Protein AF-A0A0F5ZMM5-F1 (afdb_monomer)

Radius of gyration: 15.18 Å; Cα contacts (8 Å, |Δi|>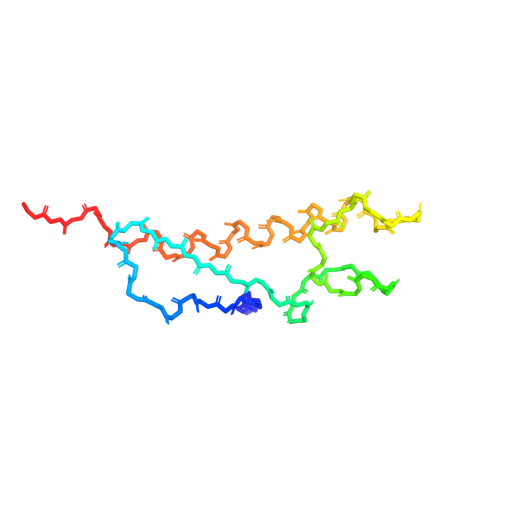4): 85; chains: 1; bounding box: 41×29×34 Å

Secondary structure (DSSP, 8-state):
-PPPPSEEE--S-PPTT---EEE-SSSS--BPTTS-B-----SS-SS---HHHHHHHHHHHHHHHGGG-SSSS---

pLDDT: mean 81.48, std 20.08, range [28.52, 96.88]

Organism: Stenotrophomonas maltophilia (NCBI:txid40324)

Structure (mmCIF, N/CA/C/O backbone):
data_AF-A0A0F5ZMM5-F1
#
_entry.id   AF-A0A0F5ZMM5-F1
#
loop_
_atom_site.group_PDB
_atom_site.id
_atom_site.type_symbol
_atom_site.label_atom_id
_atom_site.label_alt_id
_atom_site.label_comp_id
_atom_site.label_asym_id
_atom_site.label_entity_id
_atom_site.label_seq_id
_atom_site.pdbx_PDB_ins_code
_atom_site.Cartn_x
_atom_site.Cartn_y
_atom_site.Cartn_z
_atom_site.occupancy
_atom_site.B_iso_or_equiv
_atom_site.auth_seq_id
_atom_site.auth_comp_id
_atom_site.auth_asym_id
_atom_site.auth_atom_id
_atom_site.pdbx_PDB_model_num
ATOM 1 N N . MET A 1 1 ? -14.104 3.886 -11.485 1.00 37.06 1 MET A N 1
ATOM 2 C CA . MET A 1 1 ? -14.389 3.224 -10.195 1.00 37.06 1 MET A CA 1
ATOM 3 C C . MET A 1 1 ? -13.056 3.126 -9.472 1.00 37.06 1 MET A C 1
ATOM 5 O O . MET A 1 1 ? -12.174 2.471 -10.011 1.00 37.06 1 MET A O 1
ATOM 9 N N . ALA A 1 2 ? -12.843 3.848 -8.370 1.00 48.03 2 ALA A N 1
ATOM 10 C CA . ALA A 1 2 ? -11.610 3.684 -7.600 1.00 48.03 2 ALA A CA 1
ATOM 11 C C . ALA A 1 2 ? -11.636 2.279 -6.989 1.00 48.03 2 ALA A C 1
ATOM 13 O O . ALA A 1 2 ? -12.577 1.944 -6.271 1.00 48.03 2 ALA A O 1
ATOM 14 N N . ALA A 1 3 ? -10.676 1.428 -7.352 1.00 55.22 3 ALA A N 1
ATOM 15 C CA . ALA A 1 3 ? -10.544 0.130 -6.711 1.00 55.22 3 ALA A CA 1
ATOM 16 C C . ALA A 1 3 ? -10.263 0.372 -5.224 1.00 55.22 3 ALA A C 1
ATOM 18 O O . ALA A 1 3 ? -9.390 1.173 -4.889 1.00 55.22 3 ALA A O 1
ATOM 19 N N . ALA A 1 4 ? -11.022 -0.285 -4.346 1.00 69.31 4 ALA A N 1
ATOM 20 C CA . ALA A 1 4 ? -10.729 -0.262 -2.921 1.00 69.31 4 ALA A CA 1
ATOM 21 C C . ALA A 1 4 ? -9.276 -0.707 -2.711 1.00 69.31 4 ALA A C 1
ATOM 23 O O . ALA A 1 4 ? -8.837 -1.689 -3.319 1.00 69.31 4 ALA A O 1
ATOM 24 N N . LEU A 1 5 ? -8.527 0.021 -1.879 1.00 83.88 5 LEU A N 1
ATOM 25 C CA . LEU A 1 5 ? -7.151 -0.358 -1.586 1.00 83.88 5 LEU A CA 1
ATOM 26 C C . LEU A 1 5 ? -7.101 -1.789 -1.033 1.00 83.88 5 LEU A C 1
ATOM 28 O O . LEU A 1 5 ? -7.998 -2.197 -0.288 1.00 83.88 5 LEU A O 1
ATOM 32 N N . PRO A 1 6 ? -6.046 -2.563 -1.340 1.00 89.75 6 PRO A N 1
ATOM 33 C CA . PRO A 1 6 ? -5.929 -3.948 -0.912 1.00 89.75 6 PRO A CA 1
ATOM 34 C C . PRO A 1 6 ? -5.516 -4.056 0.566 1.00 89.75 6 PRO A C 1
ATOM 36 O O . PRO A 1 6 ? -4.615 -4.812 0.904 1.00 89.75 6 PRO A O 1
ATOM 39 N N . VAL A 1 7 ? -6.176 -3.337 1.471 1.00 91.69 7 VAL A N 1
ATOM 40 C CA . VAL A 1 7 ? -5.875 -3.315 2.910 1.00 91.69 7 VAL A CA 1
ATOM 41 C C . VAL A 1 7 ? -6.752 -4.291 3.696 1.00 91.69 7 VAL A C 1
ATOM 43 O O . VAL A 1 7 ? -7.862 -4.626 3.282 1.00 91.69 7 VAL A O 1
ATOM 46 N N . LEU A 1 8 ? -6.230 -4.765 4.823 1.00 91.19 8 LEU A N 1
ATOM 47 C CA . LEU A 1 8 ? -6.953 -5.449 5.891 1.00 91.19 8 LEU A CA 1
ATOM 48 C C . LEU A 1 8 ? -6.957 -4.521 7.105 1.00 91.19 8 LEU A C 1
ATOM 50 O O . LEU A 1 8 ? -5.887 -4.095 7.539 1.00 91.19 8 LEU A O 1
ATOM 54 N N . GLN A 1 9 ? -8.136 -4.206 7.636 1.00 90.44 9 GLN A N 1
ATOM 55 C CA . GLN A 1 9 ? -8.254 -3.420 8.864 1.00 90.44 9 GLN A CA 1
ATOM 56 C C . GLN A 1 9 ? -7.932 -4.297 10.076 1.00 90.44 9 GLN A C 1
ATOM 58 O O . GLN A 1 9 ? -8.260 -5.485 10.088 1.00 90.44 9 GLN A O 1
ATOM 63 N N . ALA A 1 10 ? -7.262 -3.727 11.077 1.00 90.25 10 ALA A N 1
ATOM 64 C CA . ALA A 1 10 ? -6.974 -4.441 12.314 1.00 90.25 10 ALA A CA 1
ATOM 65 C C . ALA A 1 10 ? -8.269 -4.672 13.107 1.00 90.25 10 ALA A C 1
ATOM 67 O O . ALA A 1 10 ? -8.908 -3.722 13.549 1.00 90.25 10 ALA A O 1
ATOM 68 N N . ASP A 1 11 ? -8.626 -5.938 13.315 1.00 91.38 11 ASP A N 1
ATOM 69 C CA . ASP A 1 11 ? -9.809 -6.348 14.076 1.00 91.38 11 ASP A CA 1
ATOM 70 C C . ASP A 1 11 ? -9.421 -6.706 15.517 1.00 91.38 11 ASP A C 1
ATOM 72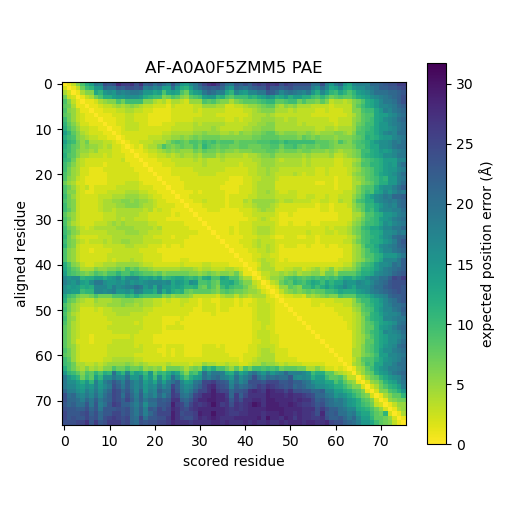 O O . ASP A 1 11 ? -9.330 -7.868 15.915 1.00 91.38 11 ASP A O 1
ATOM 76 N N . TRP A 1 12 ? -9.067 -5.679 16.287 1.00 90.62 12 TRP A N 1
ATOM 77 C CA . TRP A 1 12 ? -8.724 -5.794 17.704 1.00 90.62 12 TRP A CA 1
ATOM 78 C C . TRP A 1 12 ? -9.378 -4.652 18.495 1.00 90.62 12 TRP A C 1
ATOM 80 O O . TRP A 1 12 ? -9.754 -3.637 17.902 1.00 90.62 12 TRP A O 1
ATOM 90 N N . PRO A 1 13 ? -9.518 -4.751 19.828 1.00 91.69 13 PRO A N 1
ATOM 91 C CA . PRO A 1 13 ? -10.024 -3.639 20.625 1.00 91.69 13 PRO A CA 1
ATOM 92 C C . PRO A 1 13 ? -8.969 -2.521 20.711 1.00 91.69 13 PRO A C 1
ATOM 94 O O . PRO A 1 13 ? -8.172 -2.462 21.651 1.00 91.69 13 PRO A O 1
ATOM 97 N N . SER A 1 14 ? -8.936 -1.641 19.706 1.00 89.19 14 SER A N 1
ATOM 98 C CA . SER A 1 14 ? -8.047 -0.481 19.674 1.00 89.19 14 SER A CA 1
ATOM 99 C C . SER A 1 14 ? -8.575 0.650 20.560 1.00 89.19 14 SER A C 1
ATOM 101 O O . SER A 1 14 ? -9.766 0.756 20.858 1.00 89.19 14 SER A O 1
ATOM 103 N N . ARG A 1 15 ? -7.667 1.522 21.011 1.00 92.75 15 ARG A N 1
ATOM 104 C CA . ARG A 1 15 ? -8.067 2.773 21.663 1.00 92.75 15 ARG A CA 1
ATOM 105 C C . ARG A 1 15 ? -8.626 3.744 20.611 1.00 92.75 15 ARG A C 1
ATOM 107 O O . ARG A 1 15 ? -8.128 3.734 19.484 1.00 92.75 15 ARG A O 1
ATOM 114 N N . PRO A 1 16 ? -9.570 4.632 20.975 1.00 90.38 16 PRO A N 1
ATOM 115 C CA . PRO A 1 16 ? -10.023 5.698 20.085 1.00 90.38 16 PRO A CA 1
ATOM 116 C C . PRO A 1 16 ? -8.845 6.491 19.498 1.00 90.38 16 PRO A C 1
ATOM 118 O O . PRO A 1 16 ? -7.900 6.821 20.215 1.00 90.38 16 PRO A O 1
ATOM 121 N N . GLY A 1 17 ? -8.892 6.766 18.193 1.00 87.69 17 GLY A N 1
ATOM 122 C CA . GLY A 1 17 ? -7.829 7.459 17.454 1.00 87.69 17 GLY A CA 1
ATOM 123 C C . GLY A 1 17 ? -6.650 6.580 17.015 1.00 87.69 17 GLY A C 1
ATOM 124 O O . GLY A 1 17 ? -5.762 7.070 16.321 1.00 87.69 17 GLY A O 1
ATOM 125 N N . VAL A 1 18 ? -6.620 5.291 17.374 1.00 90.94 18 VAL A N 1
ATOM 126 C CA . VAL A 1 18 ? -5.637 4.334 16.844 1.00 90.94 18 VAL A CA 1
ATOM 127 C C . VAL A 1 18 ? -6.233 3.601 15.647 1.00 90.94 18 VAL A C 1
ATOM 129 O O . VAL A 1 18 ? -7.098 2.738 15.806 1.00 90.94 18 VAL A O 1
ATOM 132 N N . HIS A 1 19 ? -5.706 3.906 14.463 1.00 88.81 19 HIS A N 1
ATOM 133 C CA . HIS A 1 19 ? -6.029 3.224 13.213 1.00 88.81 19 HIS A CA 1
ATOM 134 C C . HIS A 1 19 ? -4.836 2.367 12.794 1.00 88.81 19 HIS A C 1
ATOM 136 O O . HIS A 1 19 ? -3.702 2.845 12.741 1.00 88.81 19 HIS A O 1
ATOM 142 N N . ALA A 1 20 ? -5.087 1.089 12.529 1.00 90.44 20 ALA A N 1
ATOM 143 C CA . ALA A 1 20 ? -4.065 0.150 12.099 1.00 90.44 20 ALA A CA 1
ATOM 144 C C . ALA A 1 20 ? -4.600 -0.702 10.952 1.00 90.44 20 ALA A C 1
ATOM 146 O O . ALA A 1 20 ? -5.752 -1.134 10.958 1.00 90.44 20 ALA A O 1
ATOM 147 N N . LEU A 1 21 ? -3.730 -0.964 9.984 1.00 93.44 21 LEU A N 1
ATOM 148 C CA . LEU A 1 21 ? -4.041 -1.758 8.808 1.00 93.44 21 LEU A CA 1
ATOM 149 C C . LEU A 1 21 ? -2.830 -2.571 8.371 1.00 93.44 21 LEU A C 1
ATOM 151 O O . LEU A 1 21 ? -1.691 -2.290 8.744 1.00 93.44 21 LEU A O 1
ATOM 155 N N . THR A 1 22 ? -3.084 -3.574 7.542 1.00 94.38 22 THR A N 1
ATOM 156 C CA . THR A 1 22 ? -2.061 -4.346 6.836 1.00 94.38 22 THR A CA 1
ATOM 157 C C . THR A 1 22 ? -2.341 -4.292 5.342 1.00 94.38 22 THR A C 1
ATOM 159 O O . THR A 1 22 ? -3.446 -4.605 4.903 1.00 94.38 22 THR A O 1
ATOM 162 N N . THR A 1 23 ? -1.353 -3.911 4.536 1.00 94.31 23 THR A N 1
ATOM 163 C CA . THR A 1 23 ? -1.485 -3.931 3.075 1.00 94.31 23 THR A CA 1
ATOM 164 C C . THR A 1 23 ? -1.312 -5.352 2.542 1.00 94.31 23 THR A C 1
ATOM 166 O O . THR A 1 23 ? -0.502 -6.135 3.038 1.00 94.31 23 THR A O 1
ATOM 169 N N . ARG A 1 24 ? -2.076 -5.708 1.509 1.00 94.69 24 ARG A N 1
ATOM 170 C CA . ARG A 1 24 ? -1.888 -6.938 0.734 1.00 94.69 24 ARG A CA 1
ATOM 171 C C . ARG A 1 24 ? -1.145 -6.616 -0.551 1.00 94.69 24 ARG A C 1
ATOM 173 O O . ARG A 1 24 ? -1.244 -5.522 -1.098 1.00 94.69 24 ARG A O 1
ATOM 180 N N . ARG A 1 25 ? -0.436 -7.621 -1.059 1.00 94.38 25 ARG A N 1
ATOM 181 C CA . ARG A 1 25 ? 0.372 -7.507 -2.275 1.00 94.38 25 ARG A CA 1
ATOM 182 C C . ARG A 1 25 ? -0.461 -7.274 -3.539 1.00 94.38 25 ARG A C 1
ATOM 184 O O . ARG A 1 25 ? 0.024 -6.626 -4.462 1.00 94.38 25 ARG A O 1
ATOM 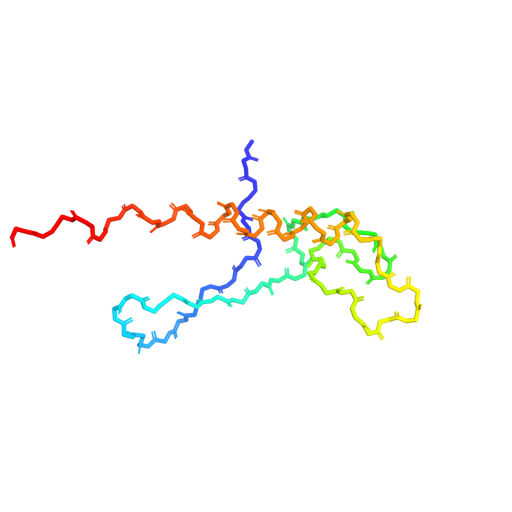191 N N . HIS A 1 26 ? -1.676 -7.823 -3.581 1.00 92.56 26 HIS A N 1
ATOM 192 C CA . HIS A 1 26 ? -2.492 -7.878 -4.788 1.00 92.56 26 HIS A CA 1
ATOM 193 C C . HIS A 1 26 ? -3.778 -7.066 -4.693 1.00 92.56 26 HIS A C 1
ATOM 195 O O . HIS A 1 26 ? -4.403 -7.030 -3.636 1.00 92.56 26 HIS A O 1
ATOM 201 N N . GLY A 1 27 ? -4.196 -6.492 -5.823 1.00 89.12 27 GLY A N 1
ATOM 202 C CA . GLY A 1 27 ? -5.452 -5.743 -5.964 1.00 89.12 27 GLY A CA 1
ATOM 203 C C . GLY A 1 27 ? -5.290 -4.254 -6.293 1.00 89.12 27 GLY A C 1
ATOM 204 O O . GLY A 1 27 ? -6.282 -3.608 -6.611 1.00 89.12 27 GLY A O 1
ATOM 205 N N . ALA A 1 28 ? -4.067 -3.716 -6.261 1.00 92.19 28 ALA A N 1
ATOM 206 C CA . ALA A 1 28 ? -3.724 -2.361 -6.708 1.00 92.19 28 ALA A CA 1
ATOM 207 C C . ALA A 1 28 ? -2.218 -2.248 -7.004 1.00 92.19 28 ALA A C 1
ATOM 209 O O . ALA A 1 28 ? -1.465 -3.181 -6.745 1.00 92.19 28 ALA A O 1
ATOM 210 N N . GLY A 1 29 ? -1.768 -1.090 -7.484 1.00 94.25 29 GLY A N 1
ATOM 211 C CA . GLY A 1 29 ? -0.352 -0.793 -7.704 1.00 94.25 29 GLY A CA 1
ATOM 212 C C . GLY A 1 29 ? 0.192 -1.237 -9.059 1.00 94.25 29 GLY A C 1
ATOM 213 O O . GLY A 1 29 ? -0.453 -1.986 -9.796 1.00 94.25 29 GLY A O 1
ATOM 214 N N . ILE A 1 30 ? 1.378 -0.729 -9.393 1.00 96.69 30 ILE A N 1
ATOM 215 C CA . ILE A 1 30 ? 1.919 -0.753 -10.765 1.00 96.69 30 ILE A CA 1
ATOM 216 C C . ILE A 1 30 ? 3.252 -1.489 -10.910 1.00 96.69 30 ILE A C 1
ATOM 218 O O . ILE A 1 30 ? 3.794 -1.571 -12.010 1.00 96.69 30 ILE A O 1
ATOM 222 N N . SER A 1 31 ? 3.799 -2.020 -9.820 1.00 96.00 31 SER A N 1
ATOM 223 C CA . SER A 1 31 ? 5.093 -2.695 -9.863 1.00 96.00 31 SER A CA 1
ATOM 224 C C . SER A 1 31 ? 5.040 -3.935 -10.769 1.00 96.00 31 SER A C 1
ATOM 226 O O . SER A 1 31 ? 4.016 -4.624 -10.788 1.00 96.00 31 SER A O 1
ATOM 228 N N . PRO A 1 32 ? 6.110 -4.269 -11.509 1.00 95.12 32 PRO A N 1
ATOM 229 C CA . PRO A 1 32 ? 6.221 -5.511 -12.274 1.00 95.12 32 PRO A CA 1
ATOM 230 C C . PRO A 1 32 ? 6.766 -6.661 -11.413 1.00 95.12 32 PRO A C 1
ATOM 232 O O . PRO A 1 32 ? 7.258 -6.448 -10.305 1.00 95.12 32 PRO A O 1
ATOM 235 N N . ALA A 1 33 ? 6.711 -7.902 -11.911 1.00 93.69 33 ALA A N 1
ATOM 236 C CA . ALA A 1 33 ? 7.410 -9.028 -11.280 1.00 93.69 33 ALA A CA 1
ATOM 237 C C . ALA A 1 33 ? 8.923 -8.728 -11.126 1.00 93.69 33 ALA A C 1
ATOM 239 O O . ALA A 1 33 ? 9.490 -8.091 -12.011 1.00 93.69 33 ALA A O 1
ATOM 240 N N . PRO A 1 34 ? 9.581 -9.162 -10.030 1.00 92.25 34 PRO A N 1
ATOM 241 C CA . PRO A 1 34 ? 9.065 -9.990 -8.932 1.00 92.25 34 PRO A CA 1
ATOM 242 C C . PRO A 1 34 ? 8.323 -9.195 -7.839 1.00 92.25 34 PRO A C 1
ATOM 244 O O . PRO A 1 34 ? 7.840 -9.785 -6.871 1.00 92.25 34 PRO A O 1
ATOM 247 N N . PHE A 1 35 ? 8.168 -7.877 -8.001 1.00 94.00 35 PHE A N 1
ATOM 248 C CA . PHE A 1 35 ? 7.509 -6.942 -7.072 1.00 94.00 35 PHE A CA 1
ATOM 249 C C . PHE A 1 35 ? 6.052 -6.626 -7.434 1.00 94.00 35 PHE A C 1
ATOM 251 O O . PHE A 1 35 ? 5.432 -5.784 -6.798 1.00 94.00 35 PHE A O 1
ATOM 258 N N . ALA A 1 36 ? 5.491 -7.385 -8.381 1.00 94.44 36 ALA A N 1
ATOM 259 C CA . ALA A 1 36 ? 4.184 -7.217 -9.004 1.00 94.44 36 ALA A CA 1
ATOM 260 C C . ALA A 1 36 ? 3.120 -6.561 -8.113 1.00 94.44 36 ALA A C 1
ATOM 262 O O . ALA A 1 36 ? 2.867 -7.061 -7.015 1.00 94.44 36 ALA A O 1
ATOM 263 N N . GLN A 1 37 ? 2.452 -5.537 -8.647 1.00 95.06 37 GLN A N 1
ATOM 264 C CA . GLN A 1 37 ? 1.330 -4.821 -8.042 1.00 95.06 37 GLN A CA 1
ATOM 265 C C . GLN A 1 37 ? 1.765 -3.894 -6.895 1.00 95.06 37 GLN A C 1
ATOM 267 O O . GLN A 1 37 ? 2.406 -2.876 -7.161 1.00 95.06 37 GLN A O 1
ATOM 272 N N . PHE A 1 38 ? 1.432 -4.202 -5.641 1.00 95.75 38 PHE A N 1
ATOM 273 C CA . PHE A 1 38 ? 1.469 -3.224 -4.548 1.00 95.75 38 PHE A CA 1
ATOM 274 C C . PHE A 1 38 ? 2.742 -3.298 -3.690 1.00 95.75 38 PHE A C 1
ATOM 276 O O . PHE A 1 38 ? 2.699 -3.575 -2.490 1.00 95.75 38 PHE A O 1
ATOM 283 N N . ASN A 1 39 ? 3.908 -3.082 -4.302 1.00 95.25 39 ASN A N 1
ATOM 284 C CA . ASN A 1 39 ? 5.172 -3.014 -3.570 1.00 95.25 39 ASN A CA 1
ATOM 285 C C . ASN A 1 39 ? 5.409 -1.621 -2.962 1.00 95.25 39 ASN A C 1
ATOM 287 O O . ASN A 1 39 ? 5.354 -0.612 -3.660 1.00 95.25 39 ASN A O 1
ATOM 291 N N . LEU A 1 40 ? 5.723 -1.575 -1.665 1.00 95.19 40 LEU A N 1
ATOM 292 C CA . LEU A 1 40 ? 5.946 -0.337 -0.899 1.00 95.19 40 LEU A CA 1
ATOM 293 C C . LEU A 1 40 ? 7.399 -0.184 -0.418 1.00 95.19 40 LEU A C 1
ATOM 295 O O . LEU A 1 40 ? 7.778 0.857 0.134 1.00 95.19 40 LEU A O 1
ATOM 299 N N . GLY A 1 41 ? 8.221 -1.220 -0.601 1.00 93.69 41 GLY A N 1
ATOM 300 C CA . GLY A 1 41 ? 9.590 -1.293 -0.103 1.00 93.69 41 GLY A CA 1
ATOM 301 C C . GLY A 1 41 ? 10.609 -1.370 -1.233 1.00 93.69 41 GLY A C 1
ATOM 302 O O . GLY A 1 41 ? 10.411 -2.095 -2.201 1.00 93.69 41 GLY A O 1
ATOM 303 N N . ASN A 1 42 ? 11.728 -0.655 -1.082 1.00 91.00 42 ASN A N 1
ATOM 304 C CA . ASN A 1 42 ? 12.814 -0.677 -2.068 1.00 91.00 42 ASN A CA 1
ATOM 305 C C . ASN A 1 42 ? 14.223 -0.797 -1.460 1.00 91.00 42 ASN A C 1
ATOM 307 O O . ASN A 1 42 ? 15.194 -0.340 -2.045 1.00 91.00 42 ASN A O 1
ATOM 311 N N . ARG A 1 43 ? 14.341 -1.332 -0.235 1.00 84.44 43 ARG A N 1
ATOM 312 C CA . ARG A 1 43 ? 15.613 -1.318 0.517 1.00 84.44 43 ARG A CA 1
ATOM 313 C C . ARG A 1 43 ? 16.475 -2.573 0.334 1.00 84.44 43 ARG A C 1
ATOM 315 O O . ARG A 1 43 ? 17.684 -2.480 0.480 1.00 84.44 43 ARG A O 1
ATOM 322 N N . HIS A 1 44 ? 15.871 -3.741 0.099 1.00 73.19 44 HIS A N 1
ATOM 323 C CA . HIS A 1 44 ? 16.533 -5.026 0.389 1.00 73.19 44 HIS A CA 1
ATOM 324 C C . HIS A 1 44 ? 16.791 -5.941 -0.816 1.00 73.19 44 HIS A C 1
ATOM 326 O O . HIS A 1 44 ? 17.473 -6.947 -0.651 1.00 73.19 44 HIS A O 1
ATOM 332 N N . ALA A 1 45 ? 16.269 -5.638 -2.005 1.00 74.00 45 ALA A N 1
ATOM 333 C CA . ALA A 1 45 ? 16.543 -6.445 -3.193 1.00 74.00 45 ALA A CA 1
ATOM 334 C C . ALA A 1 45 ? 17.734 -5.867 -3.966 1.00 74.00 45 ALA A C 1
ATOM 336 O O . ALA A 1 45 ? 17.803 -4.653 -4.127 1.00 74.00 45 ALA A O 1
ATOM 337 N N . ALA A 1 46 ? 18.633 -6.732 -4.449 1.00 72.56 46 ALA A N 1
ATOM 338 C CA . ALA A 1 46 ? 19.833 -6.332 -5.193 1.00 72.56 46 ALA A CA 1
ATOM 339 C C . ALA A 1 46 ? 19.504 -5.460 -6.417 1.00 72.56 46 ALA A C 1
ATOM 341 O O . ALA A 1 46 ? 20.158 -4.444 -6.628 1.00 72.56 46 ALA A O 1
ATOM 342 N N . ASP A 1 47 ? 18.440 -5.815 -7.144 1.00 80.94 47 ASP A N 1
ATOM 343 C CA . ASP A 1 47 ? 17.968 -5.059 -8.310 1.00 80.94 47 ASP A CA 1
ATOM 344 C C . ASP A 1 47 ? 16.837 -4.073 -7.971 1.00 80.94 47 ASP A C 1
ATOM 346 O O . ASP A 1 47 ? 16.568 -3.150 -8.737 1.00 80.94 47 ASP A O 1
ATOM 350 N N . GLY A 1 48 ? 16.193 -4.240 -6.807 1.00 87.88 48 GLY A N 1
ATOM 351 C CA . GLY A 1 48 ? 15.075 -3.402 -6.372 1.00 87.88 48 GLY A CA 1
ATOM 352 C C . GLY A 1 48 ? 13.874 -3.396 -7.327 1.00 87.88 48 GLY A C 1
ATOM 353 O O . GLY A 1 48 ? 13.853 -4.024 -8.381 1.00 87.88 48 GLY A O 1
ATOM 354 N N . ASP A 1 49 ? 12.841 -2.661 -6.941 1.00 94.38 49 ASP A N 1
ATOM 355 C CA . ASP A 1 49 ? 11.830 -2.171 -7.873 1.00 94.38 49 ASP A CA 1
ATOM 356 C C . ASP A 1 49 ? 12.250 -0.780 -8.371 1.00 94.38 49 ASP A C 1
ATOM 358 O O . ASP A 1 49 ? 13.089 -0.096 -7.772 1.00 94.38 49 ASP A O 1
ATOM 362 N N . THR A 1 50 ? 11.627 -0.311 -9.447 1.00 94.81 50 THR A N 1
ATOM 363 C CA . THR A 1 50 ? 11.820 1.067 -9.892 1.00 94.81 50 THR A CA 1
ATOM 364 C C . THR A 1 50 ? 11.290 2.022 -8.812 1.00 94.81 50 THR A C 1
ATOM 366 O O . THR A 1 50 ? 10.130 1.896 -8.409 1.00 94.81 50 THR A O 1
ATOM 369 N N . PRO A 1 51 ? 12.077 3.019 -8.357 1.00 94.75 51 PRO A N 1
ATOM 370 C CA . PRO A 1 51 ? 11.653 3.940 -7.301 1.00 94.75 51 PRO A CA 1
ATOM 371 C C . PRO A 1 51 ? 10.319 4.646 -7.582 1.00 94.75 51 PRO A C 1
ATOM 373 O O . PRO A 1 51 ? 9.529 4.843 -6.664 1.00 94.75 51 PRO A O 1
ATOM 376 N N . ALA A 1 52 ? 10.041 4.964 -8.851 1.00 96.62 52 ALA A N 1
ATOM 377 C CA . ALA A 1 52 ? 8.785 5.579 -9.276 1.00 96.62 52 ALA A CA 1
ATOM 378 C C . ALA A 1 52 ? 7.556 4.680 -9.040 1.00 96.62 52 ALA A C 1
ATOM 380 O O . ALA A 1 52 ? 6.510 5.182 -8.634 1.00 96.62 52 ALA A O 1
ATOM 381 N N . ASN A 1 53 ? 7.679 3.359 -9.224 1.00 96.44 53 ASN A N 1
ATOM 382 C CA . ASN A 1 53 ? 6.584 2.419 -8.958 1.00 96.44 53 ASN A CA 1
ATOM 383 C C . ASN A 1 53 ? 6.262 2.370 -7.464 1.00 96.44 53 ASN A C 1
ATOM 385 O O . ASN A 1 53 ? 5.102 2.431 -7.063 1.00 96.44 53 ASN A O 1
ATOM 389 N N . VAL A 1 54 ? 7.307 2.308 -6.637 1.00 96.00 54 VAL A N 1
ATOM 390 C CA . VAL A 1 54 ? 7.178 2.278 -5.176 1.00 96.00 54 VAL A CA 1
ATOM 391 C C . VAL A 1 54 ? 6.573 3.577 -4.654 1.00 96.00 54 VAL A C 1
ATOM 393 O O . VAL A 1 54 ? 5.708 3.540 -3.780 1.00 96.00 54 VAL A O 1
ATOM 396 N N . GLU A 1 55 ? 6.987 4.719 -5.199 1.00 96.88 55 GLU A N 1
ATOM 397 C CA . GLU A 1 55 ? 6.421 6.018 -4.841 1.00 96.88 55 GLU A CA 1
ATOM 398 C C . GLU A 1 55 ? 4.945 6.125 -5.239 1.00 96.88 55 GLU A C 1
ATOM 400 O O . GLU A 1 55 ? 4.111 6.479 -4.408 1.00 96.88 55 GLU A O 1
ATOM 405 N N . HIS A 1 56 ? 4.588 5.714 -6.458 1.00 95.94 56 HIS A N 1
ATOM 406 C CA . HIS A 1 56 ? 3.191 5.659 -6.889 1.00 95.94 56 HIS A CA 1
ATOM 407 C C . HIS A 1 56 ? 2.334 4.783 -5.959 1.00 95.94 56 HIS A C 1
ATOM 409 O O . HIS A 1 56 ? 1.260 5.194 -5.521 1.00 95.94 56 HIS A O 1
ATOM 415 N N . ASN A 1 57 ? 2.820 3.596 -5.589 1.00 95.75 57 ASN A N 1
ATOM 416 C CA . ASN A 1 57 ? 2.096 2.698 -4.687 1.00 95.75 57 ASN A CA 1
ATOM 417 C C . ASN A 1 57 ? 1.930 3.290 -3.273 1.00 95.75 57 ASN A C 1
ATOM 419 O O . ASN A 1 57 ? 0.894 3.089 -2.638 1.00 95.75 57 ASN A O 1
ATOM 423 N N . ARG A 1 58 ? 2.916 4.050 -2.777 1.00 95.56 58 ARG A N 1
ATOM 424 C CA . ARG A 1 58 ? 2.812 4.769 -1.494 1.00 95.56 58 ARG A CA 1
ATOM 425 C C . ARG A 1 58 ? 1.797 5.903 -1.550 1.00 95.56 58 ARG A C 1
ATOM 427 O O . ARG A 1 58 ? 1.046 6.072 -0.594 1.00 95.56 58 ARG A O 1
ATOM 434 N N . GLN A 1 59 ? 1.742 6.639 -2.656 1.00 95.38 59 GLN A N 1
ATOM 435 C CA . G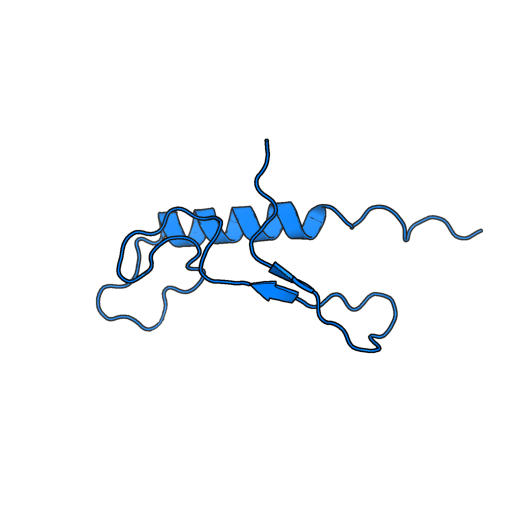LN A 1 59 ? 0.732 7.677 -2.869 1.00 95.38 59 GLN A CA 1
ATOM 436 C C . GLN A 1 59 ? -0.675 7.079 -2.904 1.00 95.38 59 GLN A C 1
ATOM 438 O O . GLN A 1 59 ? -1.575 7.619 -2.265 1.00 95.38 59 GLN A O 1
ATOM 443 N N . LEU A 1 60 ? -0.852 5.931 -3.568 1.00 93.19 60 LEU A N 1
ATOM 444 C CA . LEU A 1 60 ? -2.121 5.201 -3.541 1.00 93.19 60 LEU A CA 1
ATOM 445 C C . LEU A 1 60 ? -2.542 4.856 -2.104 1.00 93.19 60 LEU A C 1
ATOM 447 O O . LEU A 1 60 ? -3.695 5.089 -1.751 1.00 93.19 60 LEU A O 1
ATOM 451 N N . LEU A 1 6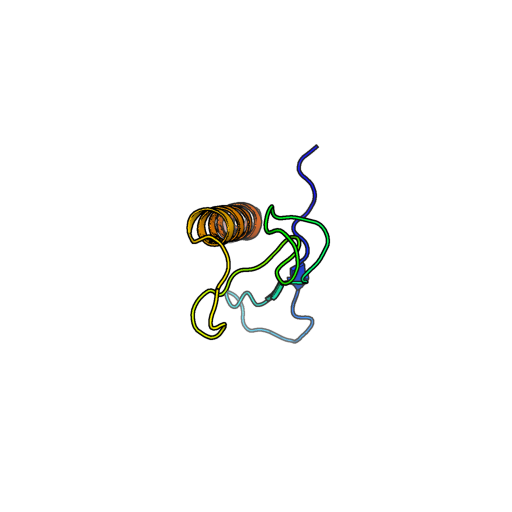1 ? -1.620 4.358 -1.266 1.00 93.00 61 LEU A N 1
ATOM 452 C CA . LEU A 1 61 ? -1.902 4.053 0.144 1.00 93.00 61 LEU A CA 1
ATOM 453 C C . LEU A 1 61 ? -2.339 5.300 0.928 1.00 93.00 61 LEU A C 1
ATOM 455 O O . LEU A 1 61 ? -3.392 5.294 1.556 1.00 93.00 61 LEU A O 1
ATOM 459 N N . GLN A 1 62 ? -1.573 6.390 0.830 1.00 91.50 62 GLN A N 1
ATOM 460 C CA . GLN A 1 62 ? -1.867 7.645 1.535 1.00 91.50 62 GLN A CA 1
ATOM 461 C C . GLN A 1 62 ? -3.235 8.228 1.153 1.00 91.50 62 GLN A C 1
ATOM 463 O O . GLN A 1 62 ? -3.932 8.780 2.001 1.00 91.50 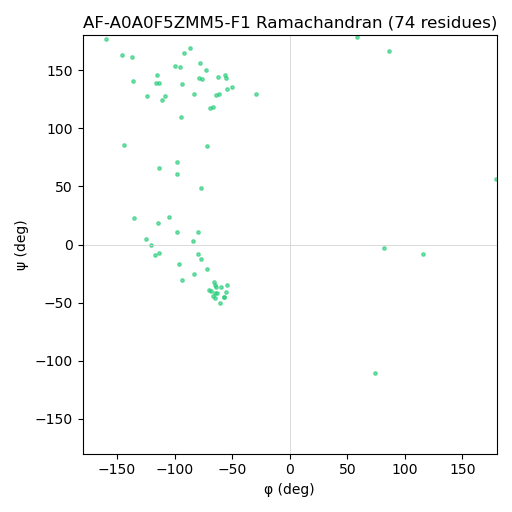62 GLN A O 1
ATOM 468 N N . GLN A 1 63 ? -3.634 8.095 -0.115 1.00 87.00 63 GLN A N 1
ATOM 469 C CA . GLN A 1 63 ? -4.924 8.587 -0.602 1.00 87.00 63 GLN A CA 1
ATOM 470 C C . GLN A 1 63 ? -6.106 7.771 -0.066 1.00 87.00 63 GLN A C 1
ATOM 472 O O . GLN A 1 63 ? -7.140 8.354 0.256 1.00 87.00 63 GLN A O 1
ATOM 477 N N . GLY A 1 64 ? -5.983 6.444 0.030 1.00 77.81 64 G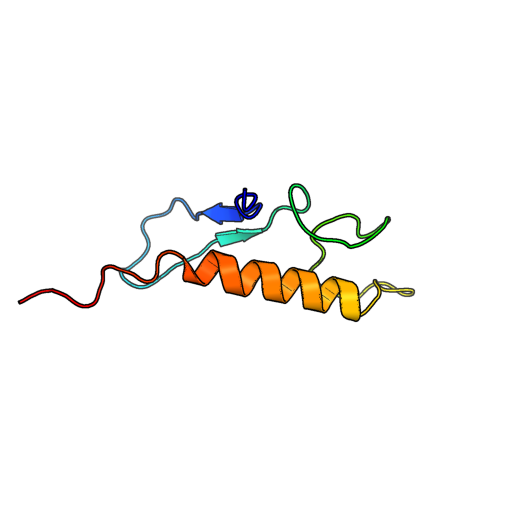LY A N 1
ATOM 478 C CA . GLY A 1 64 ? -7.084 5.611 0.523 1.00 77.81 64 GLY A CA 1
ATOM 479 C C . GLY A 1 64 ? -7.179 5.528 2.048 1.00 77.81 64 GLY A C 1
ATOM 480 O O . GLY A 1 64 ? -8.288 5.384 2.555 1.00 77.81 64 GLY A O 1
ATOM 481 N N 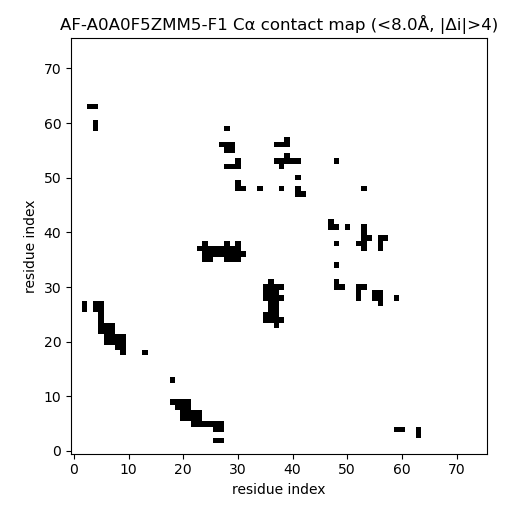. ASP A 1 65 ? -6.078 5.717 2.781 1.00 58.41 65 ASP A N 1
ATOM 482 C CA . ASP A 1 65 ? -6.098 5.823 4.251 1.00 58.41 65 ASP A CA 1
ATOM 483 C C . ASP A 1 65 ? -6.712 7.154 4.733 1.00 58.41 65 ASP A C 1
ATOM 485 O O . ASP A 1 65 ? -7.191 7.261 5.862 1.00 58.41 65 ASP A O 1
ATOM 489 N N . GLY A 1 66 ? -6.743 8.176 3.870 1.00 49.00 66 GLY A N 1
ATOM 490 C CA . GLY A 1 66 ? -7.371 9.473 4.148 1.00 49.00 66 GLY A CA 1
ATOM 491 C C . GLY A 1 66 ? -8.898 9.502 3.989 1.00 49.00 66 GLY A C 1
ATOM 492 O O . GLY A 1 66 ? -9.520 10.501 4.345 1.00 49.00 66 GLY A O 1
ATOM 493 N N . GLY A 1 67 ? -9.513 8.433 3.465 1.00 43.59 67 GLY A N 1
ATOM 494 C CA . GLY A 1 67 ? -10.942 8.386 3.122 1.00 43.59 67 GLY A CA 1
ATOM 495 C C . GLY A 1 67 ? -11.912 8.221 4.300 1.00 43.59 67 GLY A C 1
ATOM 496 O O . GLY A 1 67 ? -13.106 8.430 4.114 1.00 43.59 67 GLY A O 1
ATOM 497 N N . ASP A 1 68 ? -11.411 7.889 5.494 1.00 43.16 68 ASP A N 1
ATOM 498 C CA . ASP A 1 68 ? -12.206 7.700 6.723 1.00 43.16 68 ASP A CA 1
ATOM 499 C C . ASP A 1 68 ? -11.881 8.750 7.809 1.00 43.16 68 ASP A C 1
ATOM 501 O O . ASP A 1 68 ? -12.176 8.585 8.987 1.00 43.16 68 ASP A O 1
ATOM 505 N N . GLN A 1 69 ? -11.268 9.879 7.432 1.00 41.75 69 GLN A N 1
ATOM 506 C CA . GLN A 1 69 ? -10.977 10.998 8.352 1.00 41.75 69 GLN A CA 1
ATOM 507 C C . GLN A 1 69 ? -12.198 11.905 8.618 1.00 41.75 69 GLN A C 1
ATOM 509 O O . GLN A 1 69 ? -12.074 12.988 9.190 1.00 41.75 69 GLN A O 1
ATOM 514 N N . GLY A 1 70 ? -13.396 11.496 8.204 1.00 38.84 70 GLY A N 1
ATOM 515 C CA . GLY A 1 70 ? -14.607 12.303 8.293 1.00 38.84 70 GLY A CA 1
ATOM 516 C C . GLY A 1 70 ? -15.642 11.745 9.259 1.00 38.84 70 GLY A C 1
ATOM 517 O O . GLY A 1 70 ? -16.691 11.370 8.770 1.00 38.84 70 GLY A O 1
ATOM 518 N N . VAL A 1 71 ? -15.370 11.696 10.574 1.00 41.28 71 VAL A N 1
ATOM 519 C CA . VAL A 1 71 ? -16.360 11.851 11.682 1.00 41.28 71 VAL A CA 1
ATOM 520 C C . VAL A 1 71 ? -15.707 11.725 13.080 1.00 41.28 71 VAL A C 1
ATOM 522 O O . VAL A 1 71 ? -16.123 10.923 13.904 1.00 41.28 71 VAL A O 1
ATOM 525 N N . CYS A 1 72 ? -14.696 12.536 13.410 1.00 39.88 72 CYS A N 1
ATOM 526 C CA . CYS A 1 72 ? -14.280 12.709 14.822 1.00 39.88 72 CYS A CA 1
ATOM 527 C C . CYS A 1 72 ? -14.270 14.173 15.293 1.00 39.88 72 CYS A C 1
ATOM 529 O O . CYS A 1 72 ? -13.910 14.444 16.433 1.00 39.88 72 CYS A O 1
ATOM 531 N N . ALA A 1 73 ? -14.708 15.122 14.458 1.00 40.66 73 ALA A N 1
ATOM 532 C CA . ALA A 1 73 ? -14.715 16.549 14.789 1.00 40.66 73 ALA A CA 1
ATOM 533 C C . ALA A 1 73 ? -16.107 17.119 15.117 1.00 40.66 73 ALA A C 1
ATOM 535 O O . ALA A 1 73 ? -16.304 18.320 14.985 1.00 40.66 73 ALA A O 1
ATOM 536 N N . GLN A 1 74 ? -17.071 16.300 15.551 1.00 40.34 74 GLN A N 1
ATOM 537 C CA . GLN A 1 74 ? -18.320 16.836 16.098 1.00 40.34 74 GLN A CA 1
ATOM 538 C C . GLN A 1 74 ? -18.847 15.972 17.250 1.00 40.34 74 GLN A C 1
ATOM 540 O O . GLN A 1 74 ? -19.687 15.095 17.070 1.00 40.34 74 GLN A O 1
ATOM 545 N N . LEU A 1 75 ? -18.354 16.252 18.452 1.00 28.52 75 LEU A N 1
ATOM 546 C CA 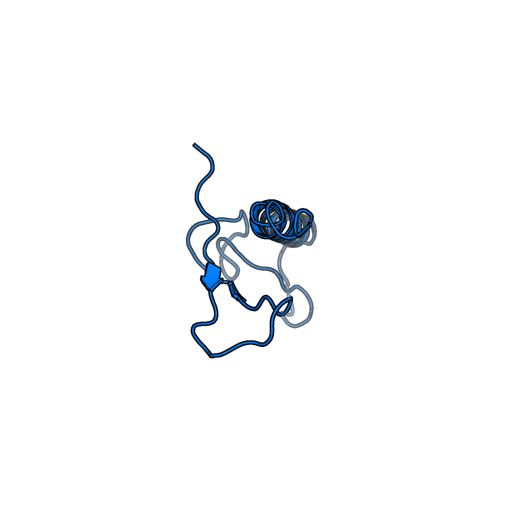. LEU A 1 75 ? -19.105 16.037 19.687 1.00 28.52 75 LEU A CA 1
ATOM 547 C C . LEU A 1 75 ? -19.377 17.427 20.293 1.00 28.52 75 LEU A C 1
ATOM 549 O O . LEU A 1 75 ? -18.499 18.286 20.174 1.00 28.52 75 LEU A O 1
ATOM 553 N N . PRO A 1 76 ? -20.584 17.681 20.836 1.00 40.50 76 PRO A N 1
ATOM 554 C CA . PRO A 1 76 ? -20.908 18.941 21.506 1.00 40.50 76 PRO A CA 1
ATOM 555 C C . PRO A 1 76 ? -20.085 19.159 22.781 1.00 40.50 76 PRO A C 1
ATOM 557 O O . PRO A 1 76 ? -19.676 18.153 23.407 1.00 40.50 76 PRO A O 1
#

Solvent-accessible surface area (backbone atoms only — not comparable to full-atom values): 4996 Å² total; per-residue (Å²): 130,85,74,69,71,38,61,44,74,64,93,64,97,64,60,91,94,63,85,57,70,46,82,44,52,61,73,45,56,72,30,56,80,98,47,44,22,38,33,74,74,67,86,83,52,96,83,48,62,62,67,68,36,30,50,50,28,45,51,54,50,59,59,58,70,57,73,75,74,81,82,83,87,81,76,136

InterPro domains:
  IPR011324 Cytotoxic necrotizing factor-like, catalytic [SSF64438] (6-66)
  IPR038371 Multi-copper polyphenol oxidoreductase superfamily [G3DSA:3.60.140.10] (2-74)

Mean predicted aligned error: 8.01 Å

Sequence (76 aa):
MAAALPVLQADWPSRPGVHALTTRRHGAGISPAPFAQFNLGNRHAADGDTPANVEHNRQLLQQGDGGDQGVCAQLP

Foldseek 3Di:
DPFQFQKDWDPDPDDPPDTDIDHDQDRAFDWDPPSPGQHQDFDDDPVGTDVVRNVVSVVSVVVNVCPPPPDDPDDD